Protein AF-A0A941A221-F1 (afdb_monomer_lite)

Radius of gyration: 18.16 Å; chains: 1; bounding box: 35×40×41 Å

Sequence (61 aa):
ANKLGIGPMGFGGKTTLLGCKIGALNRLPASFFVSISYMCWAYRRQGFVLDGQGKIVKWLY

pLDDT: mean 92.81, std 2.58, range [86.12, 96.69]

Secondary structure (DSSP, 8-state):
-GGG-B-GGGS-BS-S-S----------TT----------S------EEE-TTS-EEEE--

Structure (mmCIF, N/CA/C/O backbone):
data_AF-A0A941A221-F1
#
_entry.id   AF-A0A941A221-F1
#
loop_
_atom_site.group_PDB
_atom_site.id
_atom_site.type_symbol
_atom_site.label_atom_id
_atom_site.label_alt_id
_atom_site.label_comp_id
_atom_site.label_asym_id
_atom_site.label_entity_id
_atom_site.label_seq_id
_atom_site.pdbx_PDB_ins_code
_atom_site.Cartn_x
_atom_site.Cartn_y
_atom_site.Cartn_z
_atom_site.occupancy
_atom_site.B_iso_or_equiv
_atom_site.auth_seq_id
_atom_site.auth_comp_id
_atom_site.auth_asym_id
_atom_site.auth_atom_id
_atom_site.pdbx_PDB_model_num
ATOM 1 N N . ALA A 1 1 ? 6.399 -3.098 -10.476 1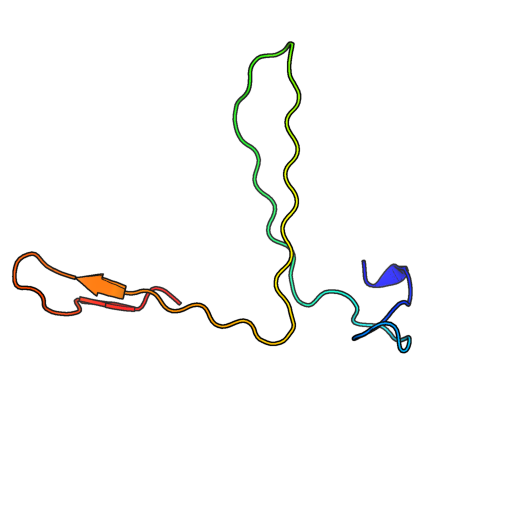.00 86.50 1 ALA A N 1
ATOM 2 C CA . ALA A 1 1 ? 7.022 -4.033 -9.516 1.00 86.50 1 ALA A CA 1
ATOM 3 C C . ALA A 1 1 ? 7.240 -5.411 -10.141 1.00 86.50 1 ALA A C 1
ATOM 5 O O . ALA A 1 1 ? 8.358 -5.694 -10.525 1.00 86.50 1 ALA A O 1
ATOM 6 N N . ASN A 1 2 ? 6.197 -6.218 -10.359 1.00 92.31 2 ASN A N 1
ATOM 7 C CA . ASN A 1 2 ? 6.335 -7.620 -10.800 1.00 92.31 2 ASN A CA 1
ATOM 8 C C . ASN A 1 2 ? 7.082 -7.832 -12.134 1.00 92.31 2 ASN A C 1
ATOM 10 O O . ASN A 1 2 ? 7.787 -8.819 -12.293 1.00 92.31 2 ASN A O 1
ATOM 14 N N . LYS A 1 3 ? 7.005 -6.876 -13.071 1.00 93.69 3 LYS A N 1
ATOM 15 C CA . LYS A 1 3 ? 7.761 -6.930 -14.337 1.00 93.69 3 LYS A CA 1
ATOM 16 C C . LYS A 1 3 ? 9.284 -6.835 -14.161 1.00 93.69 3 LYS A C 1
ATOM 18 O O . LYS A 1 3 ? 10.003 -7.207 -15.073 1.00 93.69 3 LYS A O 1
ATOM 23 N N . LEU A 1 4 ? 9.767 -6.342 -13.017 1.00 92.31 4 LEU A N 1
ATOM 24 C CA . LEU A 1 4 ? 11.202 -6.228 -12.734 1.00 92.31 4 LEU A CA 1
ATOM 25 C C . LEU A 1 4 ? 11.853 -7.588 -12.439 1.00 92.31 4 LEU A C 1
ATOM 27 O O . LEU A 1 4 ? 13.070 -7.662 -12.359 1.00 92.31 4 LEU A O 1
ATOM 31 N N . GLY A 1 5 ? 11.066 -8.652 -12.235 1.00 90.69 5 GLY A N 1
ATOM 32 C CA . GLY A 1 5 ? 11.590 -10.008 -12.049 1.00 90.69 5 GLY A CA 1
ATOM 33 C C . GLY A 1 5 ? 12.325 -10.252 -10.729 1.00 90.69 5 GLY A C 1
ATOM 34 O O . GLY A 1 5 ? 12.877 -11.329 -10.556 1.00 90.69 5 GLY A O 1
ATOM 35 N N . ILE A 1 6 ? 12.306 -9.294 -9.793 1.00 93.81 6 ILE A N 1
ATOM 36 C CA . ILE A 1 6 ? 13.008 -9.364 -8.497 1.00 93.81 6 ILE A CA 1
ATOM 37 C C . ILE A 1 6 ? 12.471 -10.511 -7.623 1.00 93.81 6 ILE A C 1
ATOM 39 O O . ILE A 1 6 ? 13.221 -11.117 -6.866 1.00 93.81 6 ILE A O 1
ATOM 43 N N . GLY A 1 7 ? 11.173 -10.817 -7.724 1.00 92.62 7 GLY A N 1
ATOM 44 C CA . GLY A 1 7 ? 10.512 -11.843 -6.914 1.00 92.62 7 GLY A CA 1
ATOM 45 C C . GLY A 1 7 ? 10.489 -11.579 -5.400 1.00 92.62 7 GLY A C 1
ATOM 46 O O . GLY A 1 7 ? 10.848 -10.488 -4.945 1.00 92.62 7 GLY A O 1
ATOM 47 N N . PRO A 1 8 ? 10.017 -12.553 -4.605 1.00 91.50 8 PRO A N 1
ATOM 48 C CA . PRO A 1 8 ? 9.957 -12.441 -3.153 1.00 91.50 8 PRO A CA 1
ATOM 49 C C . PRO A 1 8 ? 11.369 -12.468 -2.556 1.00 91.50 8 PRO A C 1
ATOM 51 O O . PRO A 1 8 ? 12.187 -13.312 -2.913 1.00 91.50 8 PRO A O 1
ATOM 54 N N . MET A 1 9 ? 11.657 -11.534 -1.644 1.00 88.12 9 MET A N 1
ATOM 55 C CA . MET A 1 9 ? 12.966 -11.384 -0.978 1.00 88.12 9 MET A CA 1
ATOM 56 C C . MET A 1 9 ? 14.173 -11.186 -1.923 1.00 88.12 9 MET A C 1
ATOM 58 O O . MET A 1 9 ? 15.308 -11.231 -1.465 1.00 88.12 9 MET A O 1
ATOM 62 N N . GLY A 1 10 ? 13.951 -10.928 -3.217 1.00 89.25 10 GLY A N 1
ATOM 63 C CA . GLY A 1 10 ? 15.028 -10.757 -4.197 1.00 89.25 10 GLY A CA 1
ATOM 64 C C . GLY A 1 10 ? 15.534 -12.049 -4.846 1.00 89.25 10 GLY A C 1
ATOM 65 O O . GLY A 1 10 ? 16.494 -11.992 -5.606 1.00 89.25 10 GLY A O 1
ATOM 66 N N . PHE A 1 11 ? 14.898 -13.199 -4.599 1.00 92.38 11 PHE A N 1
ATOM 67 C CA . PHE A 1 11 ? 15.314 -14.494 -5.167 1.00 92.38 11 PHE A CA 1
ATOM 68 C C . PHE A 1 11 ? 14.841 -14.744 -6.604 1.00 92.38 11 PHE A C 1
ATOM 70 O O . PHE A 1 11 ? 14.951 -15.854 -7.122 1.00 92.38 11 PHE A O 1
ATOM 77 N N . GLY A 1 12 ? 14.314 -13.720 -7.265 1.00 89.94 12 GLY A N 1
ATOM 78 C CA . GLY A 1 12 ? 13.749 -13.845 -8.595 1.00 89.94 12 GLY A CA 1
ATOM 79 C C . GLY A 1 12 ? 12.318 -14.381 -8.583 1.00 89.94 12 GLY A C 1
ATOM 80 O O . GLY A 1 12 ? 11.835 -14.977 -7.619 1.00 89.94 12 GLY A O 1
ATOM 81 N N . GLY A 1 13 ? 11.592 -14.121 -9.668 1.00 89.81 13 GLY A N 1
ATOM 82 C CA . GLY A 1 13 ? 10.238 -14.633 -9.875 1.00 89.81 13 GLY A CA 1
ATOM 83 C C . GLY A 1 13 ? 9.197 -13.550 -10.138 1.00 89.81 13 GLY A C 1
ATOM 84 O O . GLY A 1 13 ? 9.483 -12.354 -10.181 1.00 89.81 13 GLY A O 1
ATOM 85 N N . LYS A 1 14 ? 7.953 -13.993 -10.351 1.00 90.50 14 LYS A N 1
ATOM 86 C CA . LYS A 1 14 ? 6.863 -13.135 -10.846 1.00 90.50 14 LYS A CA 1
ATOM 87 C C . LYS A 1 14 ? 6.281 -12.200 -9.781 1.00 90.50 14 LYS A C 1
ATOM 89 O O . LYS A 1 14 ? 5.767 -11.142 -10.130 1.00 90.50 14 LYS A O 1
ATOM 94 N N . THR A 1 15 ? 6.344 -12.571 -8.503 1.00 90.50 15 THR A N 1
ATOM 95 C CA . THR A 1 15 ? 5.649 -11.849 -7.425 1.00 90.50 15 THR A CA 1
ATOM 96 C C . THR A 1 15 ? 6.632 -11.081 -6.550 1.00 90.50 15 THR A C 1
ATOM 98 O O . THR A 1 15 ? 7.164 -11.616 -5.585 1.00 90.50 15 THR A O 1
ATOM 101 N N . THR A 1 16 ? 6.860 -9.810 -6.875 1.00 92.56 16 THR A N 1
ATOM 102 C CA . THR A 1 16 ? 7.671 -8.885 -6.060 1.00 92.56 16 THR A CA 1
ATOM 103 C C . THR A 1 16 ? 6.816 -8.113 -5.061 1.00 92.56 16 THR A C 1
ATOM 105 O O . THR A 1 16 ? 7.269 -7.791 -3.969 1.00 92.56 16 THR A O 1
ATOM 108 N N . LEU A 1 17 ? 5.576 -7.788 -5.429 1.00 92.25 17 LEU A N 1
ATOM 109 C CA . LEU A 1 17 ? 4.700 -6.944 -4.627 1.00 92.25 17 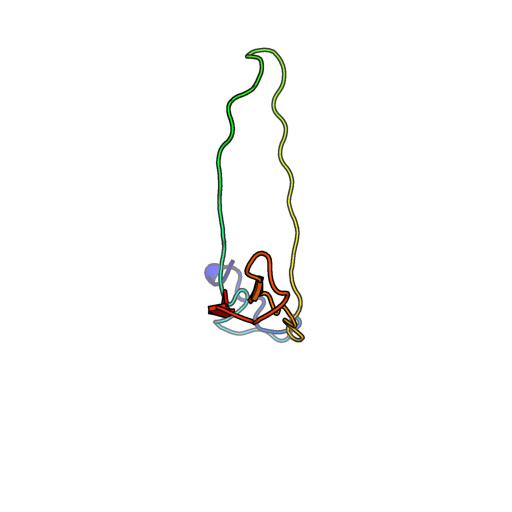LEU A CA 1
ATOM 110 C C . LEU A 1 17 ? 3.304 -7.559 -4.561 1.00 92.25 17 LEU A C 1
ATOM 112 O O . LEU A 1 17 ? 2.692 -7.825 -5.595 1.00 92.25 17 LEU A O 1
ATOM 116 N N . LEU A 1 18 ? 2.825 -7.778 -3.334 1.00 90.94 18 LEU A N 1
ATOM 117 C CA . LEU A 1 18 ? 1.531 -8.412 -3.061 1.00 90.94 18 LEU A CA 1
ATOM 118 C C . LEU A 1 18 ? 0.357 -7.455 -3.299 1.00 90.94 18 LEU A C 1
ATOM 120 O O . LEU A 1 18 ? -0.691 -7.864 -3.783 1.00 90.94 18 LEU A O 1
ATOM 124 N N . GLY A 1 19 ? 0.535 -6.171 -2.992 1.00 90.19 19 GLY A N 1
ATOM 125 C CA . GLY A 1 19 ? -0.489 -5.154 -3.194 1.00 90.19 19 GLY A CA 1
ATOM 126 C C . GLY A 1 19 ? 0.083 -3.747 -3.087 1.00 90.19 19 GLY A C 1
ATOM 127 O O . GLY A 1 19 ? 1.044 -3.511 -2.357 1.00 90.19 19 GLY A O 1
ATOM 128 N N . CYS A 1 20 ? -0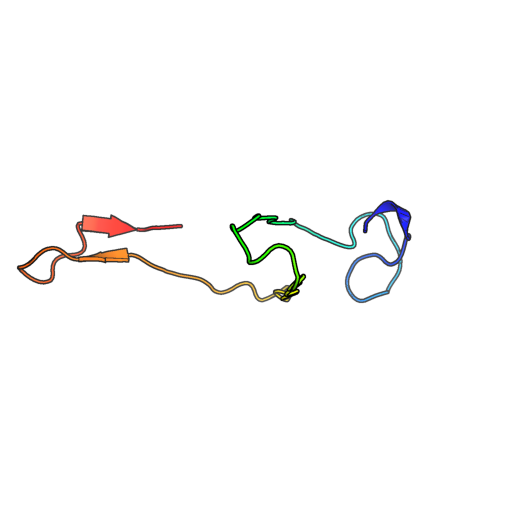.495 -2.813 -3.843 1.00 93.56 20 CYS A N 1
ATOM 129 C CA . CYS A 1 20 ? -0.117 -1.403 -3.842 1.00 93.56 20 CYS A CA 1
ATOM 130 C C . CYS A 1 20 ? -1.349 -0.566 -3.508 1.00 93.56 20 CYS A C 1
ATOM 132 O O . CYS A 1 20 ? -2.397 -0.741 -4.128 1.00 93.56 20 CYS A O 1
ATOM 134 N N . LYS A 1 21 ? -1.222 0.338 -2.536 1.00 92.62 21 LYS A N 1
ATOM 135 C CA . LYS A 1 21 ? -2.245 1.340 -2.234 1.00 92.62 21 LYS A CA 1
ATOM 136 C C . LYS A 1 21 ? -1.692 2.702 -2.618 1.00 92.62 21 LYS A C 1
ATOM 138 O O . LYS A 1 21 ? -0.610 3.065 -2.167 1.00 92.62 21 LYS A O 1
ATOM 143 N N . ILE A 1 22 ? -2.431 3.423 -3.453 1.00 96.19 22 ILE A N 1
ATOM 144 C CA . ILE A 1 22 ? -2.049 4.740 -3.958 1.00 96.19 22 ILE A CA 1
ATOM 145 C C . ILE A 1 22 ? -3.173 5.703 -3.599 1.00 96.19 22 ILE A C 1
ATOM 147 O O . ILE A 1 22 ? -4.342 5.414 -3.847 1.00 96.19 22 ILE A O 1
ATOM 151 N N . GLY A 1 23 ? -2.806 6.827 -2.997 1.00 95.19 23 GLY 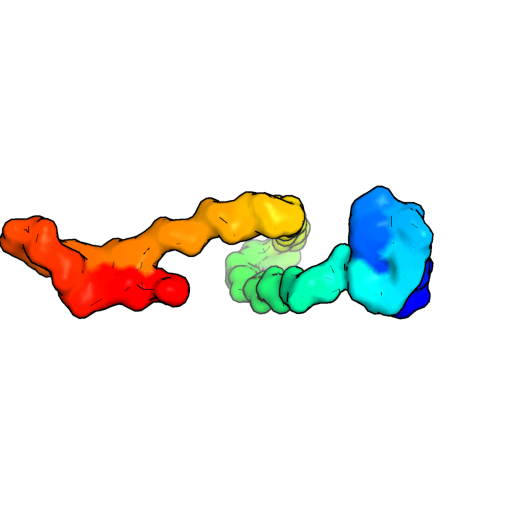A N 1
ATOM 152 C CA . GLY A 1 23 ? -3.708 7.932 -2.711 1.00 95.19 23 GLY A CA 1
ATOM 153 C C . GLY A 1 23 ? -3.108 9.230 -3.225 1.00 95.19 23 GLY A C 1
ATOM 154 O O . GLY A 1 23 ? -1.887 9.363 -3.315 1.00 95.19 23 GLY A O 1
ATOM 155 N N . ALA A 1 24 ? -3.973 10.179 -3.557 1.00 95.44 24 ALA A N 1
ATOM 156 C CA . ALA A 1 24 ? -3.591 11.544 -3.872 1.00 95.44 24 ALA A CA 1
ATOM 157 C C . ALA A 1 24 ? -4.245 12.479 -2.857 1.00 95.44 24 ALA A C 1
ATOM 159 O O . ALA A 1 24 ? -5.365 12.235 -2.408 1.00 95.44 24 ALA A O 1
ATOM 160 N N . LEU A 1 25 ? -3.532 13.540 -2.495 1.00 94.56 25 LEU A N 1
ATOM 161 C CA . LEU A 1 25 ? -4.015 14.577 -1.595 1.00 94.56 25 LEU A CA 1
ATOM 162 C C . LEU A 1 25 ? -3.802 15.938 -2.251 1.00 94.56 25 LEU A C 1
ATOM 164 O O . LEU A 1 25 ? -2.838 16.139 -2.995 1.00 94.56 25 LEU A O 1
ATOM 168 N N . ASN A 1 26 ? -4.707 16.869 -1.957 1.00 95.38 26 ASN A N 1
ATOM 169 C CA . ASN A 1 26 ? -4.559 18.256 -2.376 1.00 95.38 26 ASN A CA 1
ATOM 170 C C . ASN A 1 26 ? -3.312 18.864 -1.725 1.00 95.38 26 ASN A C 1
ATOM 172 O O . ASN A 1 26 ? -2.963 18.547 -0.587 1.00 95.38 26 ASN A O 1
ATOM 176 N N . ARG A 1 27 ? -2.641 19.744 -2.462 1.00 94.75 27 ARG A N 1
ATOM 177 C CA . ARG A 1 27 ? -1.363 20.352 -2.078 1.00 94.75 27 ARG A CA 1
ATOM 178 C C . ARG A 1 27 ? -1.267 21.763 -2.642 1.00 94.75 27 ARG A C 1
ATOM 180 O O . ARG A 1 27 ? -1.956 22.086 -3.610 1.00 94.75 27 ARG A O 1
ATOM 187 N N . LEU A 1 28 ? -0.357 22.571 -2.102 1.00 95.38 28 LEU A N 1
ATOM 188 C CA . LEU A 1 28 ? -0.020 23.852 -2.717 1.00 95.38 28 LEU A CA 1
ATOM 189 C C . LEU A 1 28 ? 0.606 23.620 -4.108 1.00 95.38 28 LEU A C 1
ATOM 191 O O . LEU A 1 28 ? 1.435 22.715 -4.250 1.00 95.38 28 LEU A O 1
ATOM 195 N N . PRO A 1 29 ? 0.282 24.441 -5.125 1.00 94.38 29 PRO A N 1
ATOM 196 C CA . PRO A 1 29 ? 0.836 24.280 -6.471 1.00 94.38 29 PRO A CA 1
ATOM 197 C C . PRO A 1 29 ? 2.371 24.265 -6.494 1.00 94.38 29 PRO A C 1
ATOM 199 O O . PRO A 1 29 ? 2.966 23.444 -7.192 1.00 94.38 29 PRO A O 1
ATOM 202 N N . ALA A 1 30 ? 2.995 25.099 -5.655 1.00 96.38 30 ALA A N 1
ATOM 203 C CA . ALA A 1 30 ? 4.443 25.273 -5.557 1.00 96.38 30 ALA A CA 1
ATOM 204 C C . ALA A 1 30 ? 5.195 24.126 -4.849 1.00 96.38 30 ALA A C 1
ATOM 206 O O . ALA A 1 30 ? 6.423 24.140 -4.817 1.00 96.38 30 ALA A O 1
ATOM 207 N N . SER A 1 31 ? 4.509 23.133 -4.269 1.00 93.62 31 S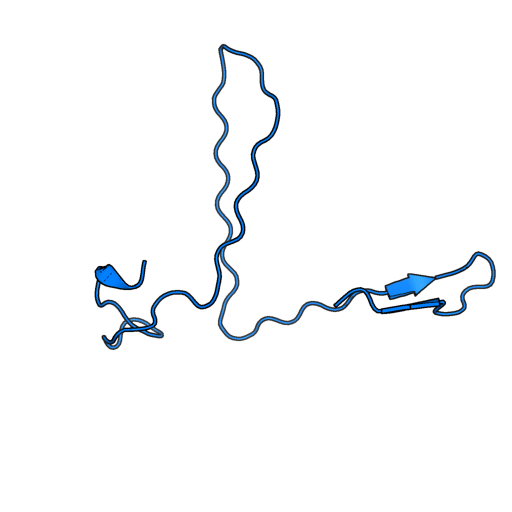ER A N 1
ATOM 208 C CA . SER A 1 31 ? 5.167 22.043 -3.529 1.00 93.62 31 SER A CA 1
ATOM 209 C C . SER A 1 31 ? 4.585 20.681 -3.881 1.00 93.62 31 SER A C 1
ATOM 211 O O . SER A 1 31 ? 3.372 20.496 -3.798 1.00 93.62 31 SER A O 1
ATOM 213 N N . PHE A 1 32 ? 5.439 19.716 -4.243 1.00 93.62 32 PHE A N 1
ATOM 214 C CA . PHE A 1 32 ? 5.038 18.337 -4.543 1.00 93.62 32 PHE A CA 1
ATOM 215 C C . PHE A 1 32 ? 5.617 17.352 -3.531 1.00 93.62 32 PHE A C 1
ATOM 217 O O . PHE A 1 32 ? 6.801 17.030 -3.577 1.00 93.62 32 PHE A O 1
ATOM 224 N N . PHE A 1 33 ? 4.770 16.867 -2.623 1.00 93.50 33 PHE A N 1
ATOM 225 C CA . PHE A 1 33 ? 5.160 15.878 -1.624 1.00 93.50 33 PHE A CA 1
ATOM 226 C C . PHE A 1 33 ? 4.803 14.474 -2.098 1.00 93.50 33 PHE A C 1
ATOM 228 O O . PHE A 1 33 ? 3.659 14.206 -2.467 1.00 93.50 33 PHE A O 1
ATOM 235 N N . VAL A 1 34 ? 5.780 13.571 -2.043 1.00 96.06 34 VAL A N 1
ATOM 236 C CA . VAL A 1 34 ? 5.599 12.146 -2.322 1.00 96.06 34 VAL A CA 1
ATOM 237 C C . VAL A 1 34 ? 6.103 11.371 -1.116 1.00 96.06 34 VAL A C 1
ATOM 239 O O . VAL A 1 34 ? 7.244 11.544 -0.697 1.00 96.06 34 VAL A O 1
ATOM 242 N N . SER A 1 35 ? 5.246 10.520 -0.557 1.00 94.44 35 SER A N 1
ATOM 243 C CA . SER A 1 35 ? 5.606 9.624 0.538 1.00 94.44 35 SER A CA 1
ATOM 244 C C . SER A 1 35 ? 5.447 8.180 0.087 1.00 94.44 35 SER A C 1
ATOM 246 O O . SER A 1 35 ? 4.473 7.831 -0.583 1.00 94.44 35 SER A O 1
ATOM 248 N N . ILE A 1 36 ? 6.423 7.346 0.438 1.00 95.19 36 ILE A N 1
ATOM 249 C CA . ILE A 1 36 ? 6.436 5.920 0.124 1.00 95.19 36 ILE A CA 1
ATOM 250 C C . ILE A 1 36 ? 6.664 5.174 1.430 1.00 95.19 36 ILE A C 1
ATOM 252 O O . ILE A 1 36 ? 7.588 5.466 2.185 1.00 95.19 36 ILE A O 1
ATOM 256 N N . SER A 1 37 ? 5.815 4.191 1.699 1.00 93.69 37 SER A N 1
ATOM 257 C CA . SER A 1 37 ? 5.961 3.285 2.834 1.00 93.69 37 SER A CA 1
ATOM 258 C C . SER A 1 37 ? 5.735 1.862 2.353 1.00 93.69 37 SER A C 1
ATOM 260 O O . SER A 1 37 ? 4.867 1.611 1.516 1.00 93.69 37 SER A O 1
ATOM 262 N N . TYR A 1 38 ? 6.523 0.930 2.874 1.00 90.94 38 TYR A N 1
ATOM 263 C CA . TYR A 1 38 ? 6.429 -0.485 2.547 1.00 90.94 38 TYR A CA 1
ATOM 264 C C . TYR A 1 38 ? 5.970 -1.271 3.773 1.00 90.94 38 TYR A C 1
ATOM 266 O O . TYR A 1 38 ? 6.289 -0.926 4.909 1.00 90.94 38 TYR A O 1
ATOM 274 N N . MET A 1 39 ? 5.225 -2.348 3.539 1.00 91.69 39 MET A N 1
ATOM 275 C CA . MET A 1 39 ? 4.940 -3.347 4.564 1.00 91.69 39 MET A CA 1
ATOM 276 C C . MET A 1 39 ? 5.601 -4.650 4.152 1.00 91.69 39 MET A C 1
ATOM 278 O O . MET A 1 39 ? 5.549 -5.043 2.987 1.00 91.69 39 MET A O 1
ATOM 282 N N . CYS A 1 40 ? 6.281 -5.275 5.106 1.00 90.50 40 CYS A N 1
ATOM 283 C CA . CYS A 1 40 ? 6.971 -6.529 4.868 1.00 90.50 40 CYS A CA 1
ATOM 284 C C . CYS A 1 40 ? 5.978 -7.698 4.817 1.00 90.50 40 CYS A C 1
ATOM 286 O O . CYS A 1 40 ? 4.773 -7.540 5.017 1.00 90.50 40 CYS A O 1
ATOM 288 N N . TRP A 1 41 ? 6.520 -8.892 4.588 1.00 89.31 41 TRP A N 1
ATOM 289 C CA . TRP A 1 41 ? 5.759 -10.139 4.590 1.00 89.31 41 TRP A CA 1
ATOM 290 C C . TRP A 1 41 ? 4.977 -10.360 5.893 1.00 89.31 41 TRP A C 1
ATOM 292 O O . TRP A 1 41 ? 3.869 -10.887 5.879 1.00 89.31 41 TRP A O 1
ATOM 302 N N . ALA A 1 42 ? 5.518 -9.902 7.025 1.00 91.06 42 ALA A N 1
ATOM 303 C CA . ALA A 1 42 ? 4.846 -9.939 8.319 1.00 91.06 42 ALA A CA 1
ATOM 304 C C . ALA A 1 42 ? 3.834 -8.783 8.469 1.00 91.06 42 ALA A C 1
ATOM 306 O O . ALA A 1 42 ? 3.941 -7.951 9.375 1.00 91.06 42 ALA A O 1
ATOM 307 N N . TYR A 1 43 ? 2.842 -8.729 7.575 1.00 88.38 43 TYR A N 1
ATOM 308 C CA . TYR A 1 43 ? 1.750 -7.757 7.624 1.00 88.38 43 TYR A CA 1
ATOM 309 C C . TYR A 1 43 ? 0.838 -8.037 8.825 1.00 88.38 43 TYR A C 1
ATOM 311 O O . TYR A 1 43 ? -0.062 -8.872 8.770 1.00 88.38 43 TYR A O 1
ATOM 319 N N . ARG A 1 44 ? 1.080 -7.328 9.930 1.00 91.50 44 ARG A N 1
ATOM 320 C CA . ARG A 1 44 ? 0.274 -7.408 11.154 1.00 91.50 44 ARG A CA 1
ATOM 321 C C . ARG A 1 44 ? -0.441 -6.084 11.370 1.00 91.50 44 ARG A C 1
ATOM 323 O O . ARG A 1 44 ? 0.138 -5.137 11.896 1.00 91.50 44 ARG A O 1
ATOM 330 N N . ARG A 1 45 ? -1.692 -6.008 10.926 1.00 90.19 45 ARG A N 1
ATOM 331 C CA . ARG A 1 45 ? -2.558 -4.843 11.115 1.00 90.19 45 ARG A CA 1
ATOM 332 C C . ARG A 1 45 ? -3.927 -5.319 11.574 1.00 90.19 45 ARG A C 1
ATOM 334 O O . ARG A 1 45 ? -4.581 -6.078 10.872 1.00 90.19 45 ARG A O 1
ATOM 341 N N . GLN A 1 46 ? -4.341 -4.846 12.743 1.00 91.06 46 GLN A N 1
ATOM 342 C CA . GLN A 1 46 ? -5.644 -5.126 13.332 1.00 91.06 46 GLN A CA 1
ATOM 343 C C . GLN A 1 46 ? -6.265 -3.806 13.780 1.00 91.06 46 GLN A C 1
ATOM 345 O O . GLN A 1 46 ? -5.556 -2.868 14.141 1.00 91.06 46 GLN A O 1
ATOM 350 N N . GLY A 1 47 ? -7.583 -3.701 13.683 1.00 94.00 47 GLY A N 1
ATOM 351 C CA . GLY A 1 47 ? -8.312 -2.498 14.047 1.00 94.00 47 GLY A CA 1
ATOM 352 C C . GLY A 1 47 ? -9.763 -2.846 14.309 1.00 94.00 47 GLY A C 1
ATOM 353 O O . GLY A 1 47 ? -10.304 -3.770 13.700 1.00 94.00 47 GLY A O 1
ATOM 354 N N . PHE A 1 48 ? -10.380 -2.119 15.226 1.00 96.25 48 PHE A N 1
ATOM 355 C CA . PHE A 1 48 ? -11.774 -2.290 15.590 1.00 96.25 48 PHE A CA 1
ATOM 356 C C . PHE A 1 48 ? -12.386 -0.942 15.958 1.00 96.25 48 PHE A C 1
ATOM 358 O O . PHE A 1 48 ? -11.678 0.025 16.235 1.00 96.25 48 PHE A O 1
ATOM 365 N N . VAL A 1 49 ? -13.710 -0.886 15.931 1.00 96.25 49 VAL A N 1
ATOM 366 C CA . VAL A 1 49 ? -14.513 0.246 16.380 1.00 96.25 49 VAL A CA 1
ATOM 367 C C . VAL A 1 49 ? -15.108 -0.127 17.730 1.00 96.25 49 VAL A C 1
ATOM 369 O O . VAL A 1 49 ? -15.679 -1.212 17.874 1.00 96.25 49 VAL A O 1
ATOM 372 N N . LEU A 1 50 ? -14.961 0.769 18.701 1.00 96.69 50 LEU A N 1
ATOM 373 C CA . LEU A 1 50 ? -15.622 0.694 20.000 1.00 96.69 50 LEU A CA 1
ATOM 374 C C . LEU A 1 50 ? -16.845 1.608 20.013 1.00 96.69 50 LEU A C 1
ATOM 376 O O . LEU A 1 50 ? -16.828 2.668 19.384 1.00 96.69 50 LEU A O 1
ATOM 380 N N . ASP A 1 51 ? -17.883 1.212 20.740 1.00 95.44 51 ASP A N 1
ATOM 381 C CA . ASP A 1 51 ? -18.953 2.130 21.127 1.00 95.44 51 ASP A CA 1
ATOM 382 C C . ASP A 1 51 ? -18.585 2.949 22.378 1.00 95.44 51 ASP A C 1
ATOM 384 O O . ASP A 1 51 ? -17.537 2.757 23.001 1.00 95.44 51 ASP A O 1
ATOM 388 N N . GLY A 1 52 ? -19.472 3.872 22.763 1.00 95.12 52 GLY A N 1
ATOM 389 C CA . GLY A 1 52 ? -19.307 4.696 23.965 1.00 95.12 52 GLY A CA 1
ATOM 390 C C . GLY A 1 52 ? -19.360 3.919 25.286 1.00 95.12 52 GLY A C 1
ATOM 391 O O . GLY A 1 52 ? -19.066 4.495 26.328 1.00 95.12 52 GLY A O 1
ATOM 392 N N . GLN A 1 53 ? -19.719 2.632 25.258 1.00 95.31 53 GLN A N 1
ATOM 393 C CA . GLN A 1 53 ? -19.720 1.733 26.416 1.00 95.31 53 GLN A CA 1
ATOM 394 C C . GLN A 1 53 ? -18.495 0.799 26.424 1.00 95.31 53 GLN A C 1
ATOM 396 O O . GLN A 1 53 ? -18.369 -0.044 27.310 1.00 95.31 53 GLN A O 1
ATOM 401 N N . GLY A 1 54 ? -17.573 0.947 25.466 1.00 92.44 54 GLY A N 1
ATOM 402 C CA . GLY A 1 54 ? -16.352 0.147 25.372 1.00 92.44 54 GLY A CA 1
ATOM 403 C C . GLY A 1 54 ? -16.547 -1.237 24.746 1.00 92.44 54 GLY A C 1
ATOM 404 O O . GLY A 1 54 ? -15.630 -2.060 24.800 1.00 92.44 54 GLY A O 1
ATOM 405 N N . LYS A 1 55 ? -17.699 -1.519 24.128 1.00 95.50 55 LYS A N 1
ATOM 406 C CA . LYS A 1 55 ? -17.933 -2.775 23.409 1.00 95.50 55 LYS A CA 1
ATOM 407 C C . LYS A 1 55 ? -17.429 -2.671 21.972 1.00 95.50 55 LYS A C 1
ATOM 409 O O . LYS A 1 55 ? -17.616 -1.666 21.290 1.00 95.50 55 LYS A O 1
ATOM 414 N N . ILE A 1 56 ? -16.816 -3.751 21.486 1.00 96.06 56 ILE A N 1
ATOM 415 C CA . ILE A 1 56 ? -16.408 -3.867 20.083 1.00 96.06 56 ILE A CA 1
ATOM 416 C C . ILE A 1 56 ? -17.657 -4.009 19.215 1.00 96.06 56 ILE A C 1
ATOM 418 O O . ILE A 1 56 ? -18.372 -5.008 19.306 1.00 96.06 56 ILE A O 1
ATOM 422 N N . VAL A 1 57 ? -17.892 -3.026 18.348 1.00 95.75 57 VAL A N 1
ATOM 423 C CA . VAL A 1 57 ? -19.023 -3.034 17.409 1.00 95.75 57 VAL A CA 1
ATOM 424 C C . VAL A 1 57 ? -18.637 -3.538 16.023 1.00 95.75 57 VAL A C 1
ATOM 426 O O . VAL A 1 57 ? -19.485 -4.065 15.307 1.00 95.75 57 VAL A O 1
ATOM 429 N N . LYS A 1 58 ? -17.367 -3.397 15.619 1.00 95.00 58 LYS A N 1
ATOM 430 C CA . LYS A 1 58 ? -16.908 -3.804 14.282 1.00 95.00 58 LYS A CA 1
ATOM 431 C C . LYS A 1 58 ? -15.399 -4.029 14.226 1.00 95.00 58 LYS A C 1
ATOM 433 O O . LYS A 1 58 ? -14.649 -3.214 14.748 1.00 95.00 58 LYS A O 1
ATOM 438 N N . TRP A 1 59 ? -14.955 -5.060 13.508 1.00 93.44 59 TRP A N 1
ATOM 439 C CA . TRP A 1 59 ? -13.555 -5.24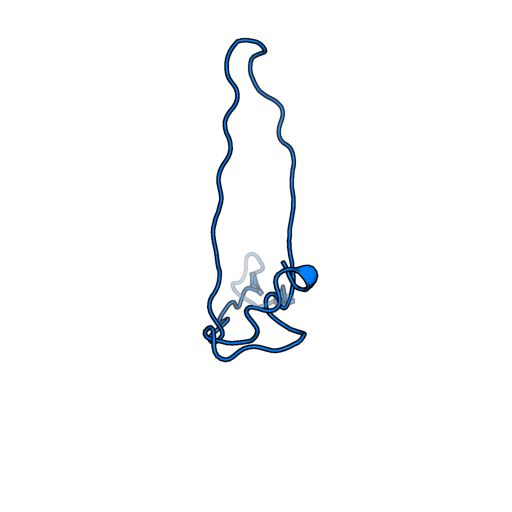3 13.100 1.00 93.44 59 TRP A CA 1
ATOM 440 C C . TRP A 1 59 ? -13.305 -4.580 11.730 1.00 93.44 59 TRP A C 1
ATOM 442 O O . TRP A 1 59 ? -14.171 -4.613 10.856 1.00 93.44 59 TRP A O 1
ATOM 452 N N . LEU A 1 60 ? -12.165 -3.899 11.563 1.00 89.38 60 LEU A N 1
ATOM 453 C CA . LEU A 1 60 ? -11.876 -3.020 10.414 1.00 89.38 60 LEU A CA 1
ATOM 454 C C . LEU A 1 60 ? -11.157 -3.702 9.239 1.00 89.38 60 LEU A C 1
ATOM 456 O O . LEU A 1 60 ? -11.097 -3.103 8.162 1.00 89.38 60 LEU A O 1
ATOM 460 N N . TYR A 1 61 ? -10.595 -4.895 9.441 1.00 86.12 61 TYR A N 1
ATOM 461 C CA . TYR A 1 61 ? -9.839 -5.654 8.437 1.00 86.12 61 TYR A CA 1
ATOM 462 C C . TYR A 1 61 ? -10.332 -7.089 8.368 1.00 86.12 61 TYR A C 1
ATOM 464 O O . TYR A 1 61 ? -10.751 -7.597 9.433 1.00 86.12 61 TYR A O 1
#

Foldseek 3Di:
DQVVQLPAPRPGDRPPDPDDDDDDDDDDPVDDDDDDDDDHPPDDDWDFDADPVRDTPGTDD